Protein AF-A0AAV4DZ49-F1 (afdb_monomer_lite)

Sequence (126 aa):
MLRCVNGFYYSHDSNGASCHPCSKTCPLSRPFLGKECSDTMDRICCKENEMVVRIGKCEKESMRDRPTGSRASHVNQGLRMQKRSTETSSVKKKEEANSQENHGHRFSAGSISLMVPLALIVMRFS

Radius of gyration: 31.44 Å; chains: 1; bounding box: 50×86×69 Å

Secondary structure (DSSP, 8-state):
---PPTTEEEEEETTEEEEEEPPSS--TTS-EEEE---SSS--EEESSTTEEEETTEEEE--GGGS------------------------------------------------------------

pLDDT: mean 70.28, std 21.92, range [38.66, 96.62]

Foldseek 3Di:
DDFDDPQWAWDQDPVGIDTDGADPADDPQFRAFQAPQDNHGHTAGHNDNQFHQDPNDTDHPDPVPPPPDDDDDDDDDDDDDDDDDDDDDDDDDDDDDDDDDDDDDDDDDDDDDDDDDDDDDDDDDD

Organism: NCBI:txid259542

Structure (mmCIF, N/CA/C/O backbone):
data_AF-A0AAV4DZ49-F1
#
_entry.id   AF-A0AAV4DZ49-F1
#
loop_
_atom_site.group_PDB
_atom_site.id
_atom_site.type_symbol
_atom_site.label_atom_id
_atom_site.label_alt_id
_atom_site.label_comp_id
_atom_site.label_asym_id
_atom_site.label_entity_id
_atom_site.label_seq_id
_atom_site.pdbx_PDB_ins_code
_atom_site.Cartn_x
_atom_site.Cartn_y
_atom_site.Cartn_z
_atom_site.occupancy
_atom_site.B_iso_or_equiv
_atom_site.auth_seq_id
_atom_site.auth_comp_id
_atom_site.auth_asym_id
_atom_site.auth_atom_id
_atom_site.pdbx_PDB_model_num
ATOM 1 N N . MET A 1 1 ? 8.160 7.760 -20.687 1.00 64.81 1 MET A N 1
ATOM 2 C CA . MET A 1 1 ? 7.613 7.477 -19.343 1.00 64.81 1 MET A CA 1
ATOM 3 C C . MET A 1 1 ? 7.336 5.987 -19.278 1.00 64.81 1 MET A C 1
ATOM 5 O O . MET A 1 1 ? 6.521 5.516 -20.063 1.00 64.81 1 MET A O 1
ATOM 9 N N . LEU A 1 2 ? 8.074 5.241 -18.453 1.00 73.25 2 LEU A N 1
ATOM 10 C CA . LEU A 1 2 ? 7.797 3.819 -18.237 1.00 73.25 2 LEU A CA 1
ATOM 11 C C . LEU A 1 2 ? 6.429 3.693 -17.561 1.00 73.25 2 LEU A C 1
ATOM 13 O O . LEU A 1 2 ? 6.167 4.382 -16.578 1.00 73.25 2 LEU A O 1
ATOM 17 N N . ARG A 1 3 ? 5.548 2.865 -18.125 1.00 83.38 3 ARG A N 1
ATOM 18 C CA . ARG A 1 3 ? 4.254 2.526 -17.528 1.00 83.38 3 ARG A CA 1
ATOM 19 C C . ARG A 1 3 ? 4.249 1.046 -17.197 1.00 83.38 3 ARG A C 1
ATOM 21 O O . ARG A 1 3 ? 4.559 0.227 -18.058 1.00 83.38 3 ARG A O 1
ATOM 28 N N . CYS A 1 4 ? 3.909 0.725 -15.956 1.00 89.62 4 CYS A N 1
ATOM 29 C CA . CYS A 1 4 ? 3.691 -0.651 -15.547 1.00 89.62 4 CYS A CA 1
ATOM 30 C C . CYS A 1 4 ? 2.391 -1.183 -16.169 1.00 89.62 4 CYS A C 1
ATOM 32 O O . CYS A 1 4 ? 1.476 -0.418 -16.485 1.00 89.62 4 CYS A O 1
ATOM 34 N N . VAL A 1 5 ? 2.316 -2.499 -16.373 1.00 92.69 5 VAL A N 1
ATOM 35 C CA . VAL A 1 5 ? 1.080 -3.158 -16.819 1.00 92.69 5 VAL A CA 1
ATOM 36 C C . VAL A 1 5 ? 0.005 -3.077 -15.728 1.00 92.69 5 VAL A C 1
ATOM 38 O O . VAL A 1 5 ? 0.313 -2.851 -14.557 1.00 92.69 5 VAL A O 1
ATOM 41 N N . ASN A 1 6 ? -1.265 -3.272 -16.095 1.00 92.31 6 ASN A N 1
ATOM 42 C CA . ASN A 1 6 ? -2.368 -3.233 -15.131 1.00 92.31 6 ASN A CA 1
ATOM 43 C C . ASN A 1 6 ? -2.134 -4.199 -13.960 1.00 92.31 6 ASN A C 1
ATOM 45 O O . ASN A 1 6 ? -1.785 -5.362 -14.162 1.00 92.31 6 ASN A O 1
ATOM 49 N N . GLY A 1 7 ? -2.361 -3.709 -12.739 1.00 93.31 7 GLY A N 1
ATOM 50 C CA . GLY A 1 7 ? -2.110 -4.462 -11.509 1.00 93.31 7 GLY A CA 1
ATOM 51 C C . GLY A 1 7 ? -0.677 -4.360 -10.982 1.00 93.31 7 GLY A C 1
ATOM 52 O O . GLY A 1 7 ? -0.332 -5.107 -10.069 1.00 93.31 7 GLY A O 1
ATOM 53 N N . PHE A 1 8 ? 0.139 -3.451 -11.521 1.00 95.69 8 PHE A N 1
ATOM 54 C CA . PHE A 1 8 ? 1.471 -3.129 -11.014 1.00 95.69 8 PHE A CA 1
ATOM 55 C C . PHE A 1 8 ? 1.632 -1.618 -10.827 1.00 95.69 8 PHE A C 1
ATOM 57 O O . PHE A 1 8 ? 1.083 -0.830 -11.599 1.00 95.69 8 PHE A O 1
ATOM 64 N N . TYR A 1 9 ? 2.441 -1.231 -9.846 1.00 94.50 9 TYR A N 1
ATOM 65 C CA . TYR A 1 9 ? 2.813 0.151 -9.572 1.00 94.50 9 TYR A CA 1
ATOM 66 C C . TYR A 1 9 ? 4.323 0.339 -9.702 1.00 94.50 9 TYR A C 1
ATOM 68 O O . TYR A 1 9 ? 5.105 -0.574 -9.442 1.00 94.50 9 TYR A O 1
ATOM 76 N N . TYR A 1 10 ? 4.742 1.526 -10.119 1.00 94.56 10 TYR A N 1
ATOM 77 C CA . TYR A 1 10 ? 6.145 1.892 -10.229 1.00 94.56 10 TYR A CA 1
ATOM 78 C C . TYR A 1 10 ? 6.652 2.435 -8.893 1.00 94.56 10 TYR A C 1
ATOM 80 O O . TYR A 1 10 ? 6.060 3.361 -8.338 1.00 94.56 10 TYR A O 1
ATOM 88 N N . SER A 1 11 ? 7.757 1.882 -8.399 1.00 92.38 11 SER A N 1
ATOM 89 C CA . SER A 1 11 ? 8.440 2.326 -7.182 1.00 92.38 11 SER A CA 1
ATOM 90 C C . SER A 1 11 ? 9.908 2.599 -7.478 1.00 92.38 11 SER A C 1
ATOM 92 O O . SER A 1 11 ? 10.491 1.996 -8.382 1.00 92.38 11 SER A O 1
ATOM 94 N N . HIS A 1 12 ? 10.499 3.513 -6.714 1.00 92.56 12 HIS A N 1
ATOM 95 C CA . HIS A 1 12 ? 11.933 3.769 -6.739 1.00 92.56 12 HIS A CA 1
ATOM 96 C C . HIS A 1 12 ? 12.515 3.406 -5.375 1.00 92.56 12 HIS A C 1
ATOM 98 O O . HIS A 1 12 ? 12.505 4.213 -4.446 1.00 92.56 12 HIS A O 1
ATOM 104 N N . ASP A 1 13 ? 13.001 2.176 -5.266 1.00 88.00 13 ASP A N 1
ATOM 105 C CA . ASP A 1 13 ? 13.569 1.628 -4.041 1.00 88.00 13 ASP A CA 1
ATOM 106 C C . ASP A 1 13 ? 15.105 1.686 -4.081 1.00 88.00 13 ASP A C 1
ATOM 108 O O . ASP A 1 13 ? 15.718 2.166 -5.039 1.00 88.00 13 ASP A O 1
ATOM 112 N N . SER A 1 14 ? 15.764 1.176 -3.037 1.00 88.50 14 SER A N 1
ATOM 113 C CA . SER A 1 14 ? 17.232 1.100 -2.962 1.00 88.50 14 SER A CA 1
ATOM 114 C C . SER A 1 14 ? 17.865 0.269 -4.086 1.00 88.50 14 SER A C 1
ATOM 116 O O . SER A 1 14 ? 19.044 0.435 -4.379 1.00 88.50 14 SER A O 1
ATOM 118 N N . ASN A 1 15 ? 17.083 -0.605 -4.724 1.00 87.56 15 ASN A N 1
ATOM 119 C CA . ASN A 1 15 ? 17.515 -1.462 -5.830 1.00 87.56 15 ASN A CA 1
ATOM 120 C C . ASN A 1 15 ? 17.272 -0.824 -7.211 1.00 87.56 15 ASN A C 1
ATOM 122 O O . ASN A 1 15 ? 17.452 -1.484 -8.233 1.00 87.56 15 ASN A O 1
ATOM 126 N N . GLY A 1 16 ? 16.860 0.446 -7.248 1.00 89.38 16 GLY A N 1
ATOM 127 C CA . GLY A 1 16 ? 16.504 1.162 -8.465 1.00 89.38 16 GLY A CA 1
ATOM 128 C C . GLY A 1 16 ? 14.998 1.210 -8.697 1.00 89.38 16 GLY A C 1
ATOM 129 O O . GLY A 1 16 ? 14.193 1.035 -7.781 1.00 89.38 16 GLY A O 1
ATOM 130 N N . ALA A 1 17 ? 14.626 1.504 -9.939 1.00 91.44 17 ALA A N 1
ATOM 131 C CA . ALA A 1 17 ? 13.248 1.765 -10.305 1.00 91.44 17 ALA A CA 1
ATOM 132 C C . ALA A 1 17 ? 12.611 0.553 -10.994 1.00 91.44 17 ALA A C 1
ATOM 134 O O . ALA A 1 17 ? 13.069 0.121 -12.055 1.00 91.44 17 ALA A O 1
ATOM 135 N N . SER A 1 18 ? 11.552 0.010 -10.397 1.00 93.44 18 SER A N 1
ATOM 136 C CA . SER A 1 18 ? 10.908 -1.224 -10.855 1.00 93.44 18 SER A CA 1
ATOM 137 C C . SER A 1 18 ? 9.391 -1.199 -10.686 1.00 93.44 18 SER A C 1
ATOM 139 O O . SER A 1 18 ? 8.832 -0.417 -9.918 1.00 93.44 18 SER A O 1
ATOM 141 N N . CYS A 1 19 ? 8.715 -2.074 -11.434 1.00 94.69 19 CYS A N 1
ATOM 142 C CA . CYS A 1 19 ? 7.286 -2.324 -11.286 1.00 94.69 19 CYS A CA 1
ATOM 143 C C . CYS A 1 19 ? 7.047 -3.419 -10.241 1.00 94.69 19 CYS A C 1
ATOM 145 O O . CYS A 1 19 ? 7.576 -4.524 -10.365 1.00 94.69 19 CYS A O 1
ATOM 147 N N . HIS A 1 20 ? 6.204 -3.135 -9.256 1.00 94.88 20 HIS A N 1
ATOM 148 C CA . HIS A 1 20 ? 5.823 -4.045 -8.180 1.00 94.88 20 HIS A CA 1
ATOM 149 C C . HIS A 1 20 ? 4.345 -4.419 -8.309 1.00 94.88 20 HIS A C 1
ATOM 151 O O . HIS A 1 20 ? 3.544 -3.579 -8.719 1.00 94.88 20 HIS A O 1
ATOM 157 N N . PRO A 1 21 ? 3.954 -5.665 -7.999 1.00 96.31 2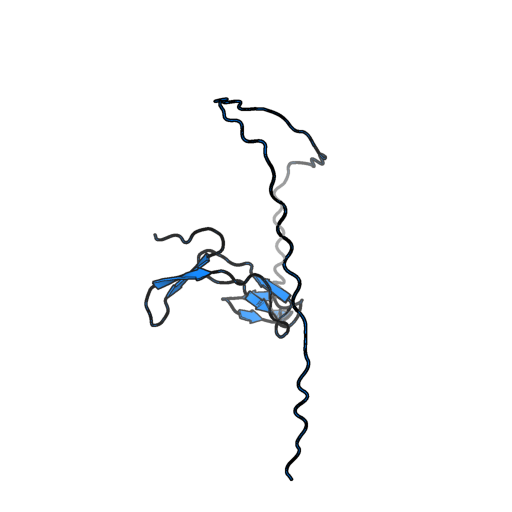1 PRO A N 1
ATOM 158 C CA . PRO A 1 21 ? 2.556 -6.065 -8.064 1.00 96.31 21 PRO A CA 1
ATOM 159 C C . PRO A 1 21 ? 1.740 -5.318 -7.007 1.00 96.31 21 PRO A C 1
ATOM 161 O O . PRO A 1 21 ? 2.161 -5.202 -5.858 1.00 96.31 21 PRO A O 1
ATOM 164 N N . CYS A 1 22 ? 0.550 -4.857 -7.386 1.00 96.38 22 CYS A N 1
ATOM 165 C CA . CYS A 1 22 ? -0.410 -4.309 -6.440 1.00 96.38 22 CYS A CA 1
ATOM 166 C C . CYS A 1 22 ? -0.822 -5.389 -5.436 1.00 96.38 22 CYS A C 1
ATOM 168 O O . CYS A 1 22 ? -1.117 -6.533 -5.810 1.00 96.38 22 CYS A O 1
ATOM 170 N N . SER A 1 23 ? -0.956 -5.010 -4.169 1.00 96.19 23 SER A N 1
ATOM 171 C CA . SER A 1 23 ? -1.615 -5.860 -3.184 1.00 96.19 23 SER A CA 1
ATOM 172 C C . SER A 1 23 ? -3.042 -6.170 -3.653 1.00 96.19 23 SER A C 1
ATOM 174 O O . SER A 1 23 ? -3.684 -5.348 -4.312 1.00 96.19 23 SER A O 1
ATOM 176 N N . LYS A 1 24 ? -3.560 -7.364 -3.338 1.00 95.44 24 LYS A N 1
ATOM 177 C CA . LYS A 1 24 ? -4.926 -7.783 -3.724 1.00 95.44 24 LYS A CA 1
ATOM 178 C C . LYS A 1 24 ? -5.976 -7.446 -2.670 1.00 95.44 24 LYS A C 1
ATOM 180 O O . LYS A 1 24 ? -7.136 -7.226 -3.006 1.00 95.44 24 LYS A O 1
ATOM 185 N N . THR A 1 25 ? -5.571 -7.416 -1.405 1.00 96.38 25 THR A N 1
ATOM 186 C CA . THR A 1 25 ? -6.450 -7.230 -0.248 1.00 96.38 25 THR A CA 1
ATOM 187 C C . THR A 1 25 ? -5.761 -6.383 0.810 1.00 96.38 25 THR A C 1
ATOM 189 O O . THR A 1 25 ? -4.535 -6.295 0.850 1.00 96.38 25 THR A O 1
ATOM 192 N N . CYS A 1 26 ? -6.557 -5.782 1.687 1.00 96.50 26 CYS A N 1
ATOM 193 C CA . CYS A 1 26 ? -6.048 -5.089 2.859 1.00 96.50 26 CYS A CA 1
ATOM 194 C C . CYS A 1 26 ? -5.731 -6.077 3.999 1.00 96.50 26 CYS A C 1
ATOM 196 O O . CYS A 1 26 ? -6.449 -7.066 4.162 1.00 96.50 26 CYS A O 1
ATOM 198 N N . PRO A 1 27 ? -4.659 -5.854 4.781 1.00 96.44 27 PRO A N 1
ATOM 199 C CA . PRO A 1 27 ? -4.317 -6.714 5.910 1.00 96.44 27 PRO A CA 1
ATOM 200 C C . PRO A 1 27 ? -5.292 -6.512 7.077 1.00 96.44 27 PRO A C 1
ATOM 202 O O . PRO A 1 27 ? -5.859 -5.436 7.243 1.00 96.44 27 PRO A O 1
ATOM 205 N N . LEU A 1 28 ? -5.415 -7.506 7.964 1.00 95.25 28 LEU A N 1
ATOM 206 C CA . LEU A 1 28 ? -6.321 -7.441 9.125 1.00 95.25 28 LEU A CA 1
ATOM 207 C C . LEU A 1 28 ? -6.037 -6.265 10.077 1.00 95.25 28 LEU A C 1
ATOM 209 O O . LEU A 1 28 ? -6.943 -5.781 10.745 1.00 95.25 28 LEU A O 1
ATOM 213 N N . SER A 1 29 ? -4.795 -5.775 10.131 1.00 96.50 29 SER A N 1
ATOM 214 C CA . SER A 1 29 ? -4.419 -4.617 10.954 1.00 96.50 29 SER A CA 1
ATOM 215 C C . SER A 1 29 ? -4.940 -3.282 10.413 1.00 96.50 29 SER A C 1
ATOM 217 O O . SER A 1 29 ? -5.039 -2.308 11.161 1.00 96.50 29 SER A O 1
ATOM 219 N N . ARG A 1 30 ? -5.244 -3.225 9.113 1.00 96.31 30 ARG A N 1
ATOM 220 C CA . ARG A 1 30 ? -5.758 -2.059 8.393 1.00 96.31 30 ARG A CA 1
ATOM 221 C C . ARG A 1 30 ? -6.765 -2.549 7.353 1.00 96.31 30 ARG A C 1
ATOM 223 O O . ARG A 1 30 ? -6.417 -2.584 6.181 1.00 96.31 30 ARG A O 1
ATOM 230 N N . PRO A 1 31 ? -7.957 -3.012 7.762 1.00 96.62 31 PRO A N 1
ATOM 231 C CA . PRO A 1 31 ? -8.834 -3.782 6.883 1.00 96.62 31 PRO A CA 1
ATOM 232 C C . PRO A 1 31 ? -9.623 -2.916 5.891 1.00 96.62 31 PRO A C 1
ATOM 234 O O . PRO A 1 31 ? -10.203 -3.450 4.948 1.00 96.62 31 PRO A O 1
ATOM 237 N N . PHE A 1 32 ? -9.648 -1.595 6.078 1.00 95.94 32 PHE A N 1
ATOM 238 C CA . PHE A 1 32 ? -10.445 -0.687 5.258 1.00 95.94 32 PHE A CA 1
ATOM 239 C C . PHE A 1 32 ? -9.631 -0.160 4.084 1.00 95.94 32 PHE A C 1
ATOM 241 O O . PHE A 1 32 ? -8.490 0.267 4.252 1.00 95.94 32 PHE A O 1
ATOM 248 N N . LEU A 1 33 ? -10.214 -0.163 2.891 1.00 95.88 33 LEU A N 1
ATOM 249 C CA . LEU A 1 33 ? -9.579 0.418 1.717 1.00 95.88 33 LEU A CA 1
ATOM 250 C C . LEU A 1 33 ? -9.666 1.947 1.787 1.00 95.88 33 LEU A C 1
ATOM 252 O O . LEU A 1 33 ? -10.759 2.502 1.786 1.00 95.88 33 LEU A O 1
ATOM 256 N N . GLY A 1 34 ? -8.515 2.616 1.817 1.00 94.75 34 GLY A N 1
ATOM 257 C CA . GLY A 1 34 ? -8.433 4.075 1.748 1.00 94.75 34 GLY A CA 1
ATOM 258 C C . GLY A 1 34 ? -8.181 4.591 0.332 1.00 94.75 34 GLY A C 1
ATOM 259 O O . GLY A 1 34 ? -8.748 5.601 -0.075 1.00 94.75 34 GLY A O 1
ATOM 260 N N . LYS A 1 35 ? -7.327 3.903 -0.436 1.00 94.69 35 LYS A N 1
ATOM 261 C CA . LYS A 1 35 ? -7.036 4.240 -1.835 1.00 94.69 35 LYS A CA 1
ATOM 262 C C . LYS A 1 35 ? -6.755 2.982 -2.645 1.00 94.69 35 LYS A C 1
ATOM 264 O O . LYS A 1 35 ? -6.018 2.115 -2.184 1.00 94.69 35 LYS A O 1
ATOM 269 N N . GLU A 1 36 ? -7.316 2.911 -3.846 1.00 95.56 36 GLU A N 1
ATOM 270 C CA . GLU A 1 36 ? -7.002 1.861 -4.817 1.00 95.56 36 GLU A CA 1
ATOM 271 C C . GLU A 1 36 ? -5.558 1.957 -5.318 1.00 95.56 36 GLU A C 1
ATOM 273 O O . GLU A 1 36 ? -4.937 3.023 -5.274 1.00 95.56 36 GLU A O 1
ATOM 278 N N . CYS A 1 37 ? -5.036 0.832 -5.805 1.00 95.25 37 CYS A N 1
ATOM 279 C CA . CYS A 1 37 ? -3.721 0.810 -6.439 1.00 95.25 37 CYS A CA 1
ATOM 280 C C . CYS A 1 37 ? -3.707 1.697 -7.693 1.00 95.25 37 CYS A C 1
ATOM 282 O O . CYS A 1 37 ? -4.695 1.760 -8.429 1.00 95.25 37 CYS A O 1
ATOM 284 N N . SER A 1 38 ? -2.578 2.348 -7.963 1.00 93.56 38 SER A N 1
ATOM 285 C CA . SER A 1 38 ? -2.344 3.095 -9.198 1.00 93.56 38 SER A CA 1
ATOM 286 C C . SER A 1 38 ? -1.011 2.705 -9.832 1.00 93.56 38 SER A C 1
ATOM 288 O O . SER A 1 38 ? -0.252 1.903 -9.306 1.00 93.56 38 SER A O 1
ATOM 290 N N . ASP A 1 39 ? -0.695 3.305 -10.971 1.00 93.06 39 ASP A N 1
ATOM 291 C CA . ASP A 1 39 ? 0.583 3.142 -11.671 1.00 93.06 39 ASP A CA 1
ATOM 292 C C . ASP A 1 39 ? 1.810 3.633 -10.880 1.00 93.06 39 ASP A C 1
ATOM 294 O O . ASP A 1 39 ? 2.943 3.354 -11.260 1.00 93.06 39 ASP A O 1
ATOM 298 N N . THR A 1 40 ? 1.595 4.367 -9.792 1.00 91.56 40 THR A N 1
ATOM 299 C CA . THR A 1 40 ? 2.608 5.138 -9.052 1.00 91.56 40 THR A CA 1
ATOM 300 C C . THR A 1 40 ? 2.650 4.816 -7.561 1.00 91.56 40 THR A C 1
ATOM 302 O O . THR A 1 40 ? 3.546 5.278 -6.861 1.00 91.56 40 THR A O 1
ATOM 305 N N . MET A 1 41 ? 1.682 4.054 -7.052 1.00 92.56 41 MET A N 1
ATOM 306 C CA . MET A 1 41 ? 1.660 3.592 -5.668 1.00 92.56 41 MET A CA 1
ATOM 307 C C . MET A 1 41 ? 0.782 2.352 -5.531 1.00 92.56 41 MET A C 1
ATOM 309 O O . MET A 1 41 ? -0.211 2.205 -6.244 1.00 92.56 41 MET A O 1
ATOM 313 N N . ASP A 1 42 ? 1.116 1.497 -4.567 1.00 95.50 42 ASP A N 1
ATOM 314 C CA . ASP A 1 42 ? 0.217 0.420 -4.160 1.00 95.50 42 ASP A CA 1
ATOM 315 C C . ASP A 1 42 ? -1.079 0.984 -3.547 1.00 95.50 42 ASP A C 1
ATOM 317 O O . ASP A 1 42 ? -1.183 2.171 -3.209 1.00 95.50 42 ASP A O 1
ATOM 321 N N . ARG A 1 43 ? -2.076 0.116 -3.359 1.00 95.31 43 ARG A N 1
ATOM 322 C CA . ARG A 1 43 ? -3.263 0.444 -2.569 1.00 95.31 43 ARG A CA 1
ATOM 323 C C . ARG A 1 43 ? -2.866 0.883 -1.160 1.00 95.31 43 ARG A C 1
ATOM 325 O O . ARG A 1 43 ? -1.926 0.366 -0.557 1.00 95.31 43 ARG A O 1
ATOM 332 N N . ILE A 1 44 ? -3.651 1.787 -0.593 1.00 96.12 44 ILE A N 1
ATOM 333 C CA . ILE A 1 44 ? -3.482 2.250 0.784 1.00 96.12 44 ILE A CA 1
ATOM 334 C C . ILE A 1 44 ? -4.662 1.745 1.594 1.00 96.12 44 ILE A C 1
ATOM 336 O O . ILE A 1 44 ? -5.818 1.992 1.250 1.00 96.12 44 ILE A O 1
ATOM 340 N N . CYS A 1 45 ? -4.359 1.062 2.691 1.00 96.50 45 CYS A N 1
ATOM 341 C CA . CYS A 1 45 ? -5.358 0.556 3.617 1.00 96.50 45 CYS A CA 1
ATOM 342 C C . CYS A 1 45 ? -5.294 1.307 4.952 1.00 96.50 45 CYS A C 1
ATOM 344 O O . CYS A 1 45 ? -4.207 1.604 5.457 1.00 96.50 45 CYS A O 1
ATOM 346 N N . CYS A 1 46 ? -6.455 1.590 5.532 1.00 96.50 46 CYS A N 1
ATOM 347 C CA . CYS A 1 46 ? -6.638 2.347 6.761 1.00 96.50 46 CYS A CA 1
ATOM 348 C C . CYS A 1 46 ? -7.151 1.464 7.904 1.00 96.50 46 CYS A C 1
ATOM 350 O O . CYS A 1 46 ? -7.709 0.384 7.700 1.00 96.50 46 CYS A O 1
ATOM 352 N N . LYS A 1 47 ? -6.918 1.923 9.138 1.00 96.31 47 LYS A N 1
ATOM 353 C CA . LYS A 1 47 ? -7.303 1.194 10.354 1.00 96.31 47 LYS A CA 1
ATOM 354 C C . LYS A 1 47 ? -8.792 1.325 10.670 1.00 96.31 47 LYS A C 1
ATOM 356 O O . LYS A 1 47 ? -9.380 0.386 11.193 1.00 96.31 47 LYS A O 1
ATOM 361 N N . GLU A 1 48 ? -9.386 2.465 10.340 1.00 94.19 48 GLU A N 1
ATOM 362 C CA . GLU A 1 48 ? -10.789 2.794 10.598 1.00 94.19 48 GLU A CA 1
ATOM 363 C C . GLU A 1 48 ? -11.457 3.247 9.289 1.00 94.19 48 GLU A C 1
ATOM 365 O O . GLU A 1 48 ? -10.787 3.776 8.401 1.00 94.19 48 GLU A O 1
ATOM 370 N N . ASN A 1 49 ? -12.772 3.039 9.173 1.00 88.62 49 ASN A N 1
ATOM 371 C CA . ASN A 1 49 ? -13.551 3.319 7.957 1.00 88.62 49 ASN A CA 1
ATOM 372 C C . ASN A 1 49 ? -13.712 4.826 7.657 1.00 88.62 49 ASN A C 1
ATOM 374 O O . ASN A 1 49 ? -13.964 5.213 6.525 1.00 88.62 49 ASN A O 1
ATOM 378 N N . GLU A 1 50 ? -13.561 5.682 8.668 1.00 88.12 50 GLU A N 1
ATOM 379 C CA . GLU A 1 50 ? -13.738 7.142 8.565 1.00 88.12 50 GLU A CA 1
ATOM 380 C C . GLU A 1 50 ? -12.412 7.890 8.338 1.00 88.12 50 GLU A C 1
ATOM 382 O O . GLU A 1 50 ? -12.323 9.107 8.504 1.00 88.12 50 GLU A O 1
ATOM 387 N N . MET A 1 51 ? -11.344 7.162 8.005 1.00 91.50 51 MET A N 1
ATOM 388 C CA . MET A 1 51 ? -10.063 7.774 7.669 1.00 91.50 51 MET A CA 1
ATOM 389 C C . MET A 1 51 ? -10.019 8.132 6.187 1.00 91.50 51 MET A C 1
ATOM 391 O O . MET A 1 51 ? -10.383 7.333 5.328 1.00 91.50 51 MET A O 1
ATOM 395 N N . VAL A 1 52 ? -9.479 9.306 5.887 1.00 90.44 52 VAL A N 1
ATOM 396 C CA . VAL A 1 52 ? -9.244 9.774 4.521 1.00 90.44 52 VAL A CA 1
ATOM 397 C C . VAL A 1 52 ? -7.764 9.657 4.182 1.00 90.44 52 VAL A C 1
ATOM 399 O O . VAL A 1 52 ? -6.901 9.887 5.028 1.00 90.44 52 VAL A O 1
ATOM 402 N N . VAL A 1 53 ? -7.442 9.295 2.939 1.00 92.38 53 VAL A N 1
ATOM 403 C CA . VAL A 1 53 ? -6.046 9.236 2.489 1.00 92.38 53 VAL A CA 1
ATOM 404 C C . VAL A 1 53 ? -5.605 10.607 1.987 1.00 92.38 53 VAL A C 1
ATOM 406 O O . VAL A 1 53 ? -6.065 11.074 0.946 1.00 92.38 53 VAL A O 1
ATOM 409 N N . ARG A 1 54 ? -4.662 11.228 2.695 1.00 90.69 54 ARG A N 1
ATOM 410 C CA . ARG A 1 54 ? -4.013 12.488 2.317 1.00 90.69 54 ARG A CA 1
ATOM 411 C C . ARG A 1 54 ? -2.509 12.267 2.216 1.00 90.69 54 ARG A C 1
ATOM 413 O O . ARG A 1 54 ? -1.892 11.698 3.109 1.00 90.69 54 ARG A O 1
AT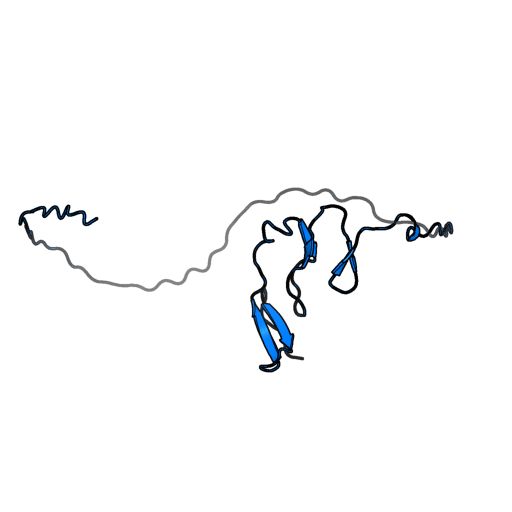OM 420 N N . ILE A 1 55 ? -1.920 12.667 1.087 1.00 88.94 55 ILE A N 1
ATOM 421 C CA . ILE A 1 55 ? -0.469 12.558 0.827 1.00 88.94 55 ILE A CA 1
ATOM 422 C C . ILE A 1 55 ? 0.070 11.139 1.139 1.00 88.94 55 ILE A C 1
ATOM 424 O O . ILE A 1 55 ? 1.096 10.950 1.785 1.00 88.94 55 ILE A O 1
ATOM 428 N N . GLY A 1 56 ? -0.673 10.109 0.724 1.00 89.12 56 GLY A N 1
ATOM 429 C CA . GLY A 1 56 ? -0.277 8.710 0.914 1.00 89.12 56 GLY A CA 1
ATOM 430 C C . GLY A 1 56 ? -0.450 8.154 2.336 1.00 89.12 56 GLY A C 1
ATOM 431 O O . GLY A 1 56 ? -0.030 7.029 2.597 1.00 89.12 56 GLY A O 1
ATOM 432 N N . LYS A 1 57 ? -1.066 8.901 3.261 1.00 90.50 57 LYS A N 1
ATOM 433 C CA . LYS A 1 57 ? -1.299 8.478 4.649 1.00 90.50 57 LYS A CA 1
ATOM 434 C C . LYS A 1 57 ? -2.777 8.550 5.006 1.00 90.50 57 LYS A C 1
ATOM 436 O O . LYS A 1 57 ? -3.487 9.432 4.542 1.00 90.50 57 LYS A O 1
ATOM 441 N N . CYS A 1 58 ? -3.233 7.616 5.836 1.00 92.75 58 CYS A N 1
ATOM 442 C CA . CYS A 1 58 ? -4.575 7.661 6.405 1.00 92.75 58 CYS A CA 1
ATOM 443 C C . CYS A 1 58 ? -4.604 8.663 7.560 1.00 92.75 58 CYS A C 1
ATOM 445 O O . CYS A 1 58 ? -3.863 8.500 8.530 1.00 92.75 58 CYS A O 1
ATOM 447 N N . GLU A 1 59 ? -5.488 9.648 7.483 1.00 93.06 59 GLU A N 1
ATOM 448 C CA . GLU A 1 59 ? -5.701 10.664 8.511 1.00 93.06 59 GLU A CA 1
ATOM 449 C C . GLU A 1 59 ? -7.173 10.664 8.933 1.00 93.06 59 GLU A C 1
ATOM 451 O O . GLU A 1 59 ? -8.060 10.410 8.116 1.00 93.06 59 GLU A O 1
ATOM 456 N N . LYS A 1 60 ? -7.452 10.925 10.216 1.00 89.31 60 LYS A N 1
ATOM 457 C CA . LYS A 1 60 ? -8.831 11.179 10.652 1.00 89.31 60 LYS A CA 1
ATOM 458 C C . LYS A 1 60 ? -9.233 12.557 10.162 1.00 89.31 60 LYS A C 1
ATOM 460 O O . LYS A 1 60 ? -8.513 13.523 10.409 1.00 89.31 60 LYS A O 1
ATOM 465 N N . GLU A 1 61 ? -10.377 12.647 9.496 1.00 78.12 61 GLU A N 1
ATOM 466 C CA . GLU A 1 61 ? -10.922 13.941 9.112 1.00 78.12 61 GLU A CA 1
ATOM 467 C C . GLU A 1 61 ? -11.269 14.723 10.384 1.00 78.12 61 GLU A C 1
ATOM 469 O O . GLU A 1 61 ? -12.203 14.396 11.118 1.00 78.12 61 GLU A O 1
ATOM 474 N N . SER A 1 62 ? -10.460 15.735 10.697 1.00 68.50 62 SER A N 1
ATOM 475 C CA . SER A 1 62 ? -10.772 16.646 11.784 1.00 68.50 62 SER A CA 1
ATOM 476 C C . SER A 1 62 ? -11.893 17.563 11.295 1.00 68.50 62 SER A C 1
ATOM 478 O O . SER A 1 62 ? -11.774 18.188 10.242 1.00 68.50 62 SER A O 1
ATOM 480 N N . MET A 1 63 ? -12.995 17.684 12.045 1.00 59.16 63 MET A N 1
ATOM 481 C CA . MET A 1 63 ? -14.113 18.569 11.663 1.00 59.16 63 MET A CA 1
ATOM 482 C C . MET A 1 63 ? -13.699 20.046 11.492 1.00 59.16 63 MET A C 1
ATOM 484 O O . MET A 1 63 ? -14.497 20.851 11.020 1.00 59.16 63 MET A O 1
ATOM 488 N N . ARG A 1 64 ? -12.464 20.415 11.866 1.00 59.12 64 ARG A N 1
ATOM 489 C CA . ARG A 1 64 ? -11.900 21.756 11.672 1.00 59.12 64 ARG A CA 1
ATOM 490 C C . ARG A 1 64 ? -11.503 22.039 10.223 1.00 59.12 64 ARG A C 1
ATOM 492 O O . ARG A 1 64 ? -11.433 23.205 9.857 1.00 59.12 64 ARG A O 1
ATOM 499 N N . ASP A 1 65 ? -11.298 21.007 9.405 1.00 55.94 65 ASP A N 1
ATOM 500 C CA . ASP A 1 65 ? -10.936 21.143 7.989 1.00 55.94 65 ASP A CA 1
ATOM 501 C C . ASP A 1 65 ? -12.151 21.171 7.055 1.00 55.94 65 ASP A C 1
ATOM 503 O O . ASP A 1 65 ? -11.982 21.232 5.838 1.00 55.94 65 ASP A O 1
ATOM 507 N N . ARG A 1 66 ? -13.380 21.131 7.591 1.00 51.41 66 ARG A N 1
ATOM 508 C CA . ARG A 1 66 ? -14.590 21.318 6.789 1.00 51.41 66 ARG A CA 1
ATOM 509 C C . ARG A 1 66 ? -14.634 22.787 6.361 1.00 51.41 66 ARG A C 1
ATOM 511 O O . ARG A 1 66 ? -14.863 23.641 7.218 1.00 51.41 66 ARG A O 1
ATOM 518 N N . PRO A 1 67 ? -14.439 23.126 5.073 1.00 56.41 67 PRO A N 1
ATOM 519 C CA . PRO A 1 67 ? -14.548 24.507 4.648 1.00 56.41 67 PRO A CA 1
ATOM 520 C C . PRO A 1 67 ? -16.004 24.940 4.833 1.00 56.41 67 PRO A C 1
ATOM 522 O O . PRO A 1 67 ? -16.882 24.588 4.047 1.00 56.41 67 PRO A O 1
ATOM 525 N N . THR A 1 68 ? -16.282 25.736 5.864 1.00 53.25 68 THR A N 1
ATOM 526 C CA . THR A 1 68 ? -17.459 26.613 5.930 1.00 53.25 68 THR A CA 1
ATOM 527 C C . THR A 1 68 ? -17.280 27.736 4.908 1.00 53.25 68 THR A C 1
ATOM 529 O O . THR A 1 68 ? -17.133 28.906 5.241 1.00 53.25 68 THR A O 1
ATOM 532 N N . GLY A 1 69 ? -17.217 27.356 3.634 1.00 47.81 69 GLY A N 1
ATOM 533 C CA . GLY A 1 69 ? -17.133 28.239 2.483 1.00 47.81 69 GLY A CA 1
ATOM 534 C C . GLY A 1 69 ? -18.494 28.339 1.820 1.00 47.81 69 GLY A C 1
ATOM 535 O O . GLY A 1 69 ? -18.702 27.814 0.731 1.00 47.81 69 GLY A O 1
ATOM 536 N N . SER A 1 70 ? -19.430 29.008 2.488 1.00 52.12 70 SER A N 1
ATOM 537 C CA . SER A 1 70 ? -20.626 29.542 1.848 1.00 52.12 70 SER A CA 1
ATOM 538 C C . SER A 1 70 ? -20.205 30.508 0.745 1.00 52.12 70 SER A C 1
ATOM 540 O O . SER A 1 70 ? -19.843 31.648 1.023 1.00 52.12 70 SER A O 1
ATOM 542 N N . ARG A 1 71 ? -20.283 30.075 -0.513 1.00 48.47 71 ARG A N 1
ATOM 543 C CA . ARG A 1 71 ? -20.548 30.967 -1.643 1.00 48.47 71 ARG A CA 1
ATOM 544 C C . ARG A 1 71 ? -21.228 30.189 -2.758 1.00 48.47 71 ARG A C 1
ATOM 546 O O . ARG A 1 71 ? -20.601 29.548 -3.594 1.00 48.47 71 ARG A O 1
ATOM 553 N N . ALA A 1 72 ? -22.553 30.265 -2.726 1.00 52.22 72 ALA A N 1
ATOM 554 C CA . ALA A 1 72 ? -23.384 30.044 -3.888 1.00 52.22 72 ALA A CA 1
ATOM 555 C C . ALA A 1 72 ? -22.912 30.960 -5.027 1.00 52.22 72 ALA A C 1
ATOM 557 O O . ALA A 1 72 ? -22.861 32.177 -4.865 1.00 52.22 72 ALA A O 1
ATOM 558 N N . SER A 1 73 ? -22.623 30.366 -6.179 1.00 48.16 73 SER A N 1
ATOM 559 C CA . SER A 1 73 ? -22.838 31.009 -7.469 1.00 48.16 73 SER A CA 1
ATOM 560 C C . SER A 1 73 ? -23.578 30.006 -8.340 1.00 48.16 73 SER A C 1
ATOM 562 O O . SER A 1 73 ? -23.013 29.034 -8.834 1.00 48.16 73 SER A O 1
ATOM 564 N N . HIS A 1 74 ? -24.886 30.222 -8.456 1.00 49.56 74 HIS A N 1
ATOM 565 C CA . HIS A 1 74 ? -25.706 29.689 -9.533 1.00 49.56 74 HIS A CA 1
ATOM 566 C C . HIS A 1 74 ? -25.056 30.012 -10.884 1.00 49.56 74 HIS A C 1
ATOM 568 O O . HIS A 1 74 ? -24.929 31.190 -11.195 1.00 49.56 74 HIS A O 1
ATOM 574 N N . VAL A 1 75 ? -24.805 29.001 -11.721 1.00 47.66 75 VAL A N 1
ATOM 575 C CA . VAL A 1 75 ? -25.182 29.043 -13.145 1.00 47.66 75 VAL A CA 1
ATOM 576 C C . VAL A 1 75 ? -25.660 27.649 -13.573 1.00 47.66 75 VAL A C 1
ATOM 578 O O . VAL A 1 75 ? -24.885 26.742 -13.841 1.00 47.66 75 VAL A O 1
ATOM 581 N N . ASN A 1 76 ? -26.985 27.516 -13.525 1.00 50.38 76 ASN A N 1
ATOM 582 C CA . ASN A 1 76 ? -27.908 26.808 -14.413 1.00 50.38 76 ASN A CA 1
ATOM 583 C C . ASN A 1 76 ? -27.456 25.636 -15.322 1.00 50.38 76 ASN A C 1
ATOM 585 O O . ASN A 1 76 ? -26.711 25.810 -16.276 1.00 50.38 76 ASN A O 1
ATOM 589 N N . GLN A 1 77 ? -28.226 24.551 -15.141 1.00 50.28 77 GLN A N 1
ATOM 590 C CA . GLN A 1 77 ? -28.943 23.754 -16.155 1.00 50.28 77 GLN A CA 1
ATOM 591 C C . GLN A 1 77 ? -28.203 22.683 -16.969 1.00 50.28 77 GLN A C 1
ATOM 593 O O . GLN A 1 77 ? -27.410 22.969 -17.855 1.00 50.28 77 GLN A O 1
ATOM 598 N N . GLY A 1 78 ? -28.708 21.450 -16.827 1.00 46.12 78 GLY A N 1
ATOM 599 C CA . GLY A 1 78 ? -29.017 20.619 -17.993 1.00 46.12 78 GLY A CA 1
ATOM 600 C C . GLY A 1 78 ? -28.666 19.139 -17.860 1.00 46.12 78 GLY A C 1
ATOM 601 O O . GLY A 1 78 ? -27.521 18.802 -17.617 1.00 46.12 78 GLY A O 1
ATOM 602 N N . LEU A 1 79 ? -29.662 18.290 -18.146 1.00 52.31 79 LEU A N 1
ATOM 603 C CA . LEU A 1 79 ? -29.603 16.838 -18.411 1.00 52.31 79 LEU A CA 1
ATOM 604 C C . LEU A 1 79 ? -29.622 15.934 -17.167 1.00 52.31 79 LEU A C 1
ATOM 606 O O . LEU A 1 79 ? -28.609 15.492 -16.647 1.00 52.31 79 LEU A O 1
ATOM 610 N N . ARG A 1 80 ? -30.797 15.738 -16.554 1.00 49.06 80 ARG A N 1
ATOM 611 C CA . ARG A 1 80 ? -31.804 14.708 -16.914 1.00 49.06 80 ARG A CA 1
ATOM 612 C C . ARG A 1 80 ? -31.211 13.309 -17.132 1.00 49.06 80 ARG A C 1
ATOM 614 O O . ARG A 1 80 ? -30.613 13.020 -18.157 1.00 49.06 80 ARG A O 1
ATOM 621 N N . MET A 1 81 ? -31.514 12.463 -16.149 1.00 52.06 81 MET A N 1
ATOM 622 C CA . MET A 1 81 ? -31.720 11.014 -16.191 1.00 52.06 81 MET A CA 1
ATOM 623 C C . MET A 1 81 ? -31.566 10.315 -17.547 1.00 52.06 81 MET A C 1
ATOM 625 O O . MET A 1 81 ? -32.345 10.578 -18.459 1.00 52.06 81 MET A O 1
ATOM 629 N N . GLN A 1 82 ? -30.764 9.248 -17.565 1.00 55.06 82 GLN A N 1
ATOM 630 C CA . GLN A 1 82 ? -31.196 7.986 -18.167 1.00 55.06 82 GLN A CA 1
ATOM 631 C C . GLN A 1 82 ? -30.841 6.808 -17.252 1.00 55.06 82 GLN A C 1
ATOM 633 O O . GLN A 1 82 ? -29.687 6.426 -17.093 1.00 55.06 82 GLN A O 1
ATOM 638 N N . LYS A 1 83 ? -31.890 6.232 -16.654 1.00 51.28 83 LYS A N 1
ATOM 639 C CA . LYS A 1 83 ? -31.980 4.799 -16.364 1.00 51.28 83 LYS A CA 1
ATOM 640 C C . LYS A 1 83 ? -31.996 4.051 -17.702 1.00 51.28 83 LYS A C 1
ATOM 642 O O . LYS A 1 83 ? -32.858 4.365 -18.519 1.00 51.28 83 LYS A O 1
ATOM 647 N N . ARG A 1 84 ? -31.153 3.033 -17.884 1.00 43.78 84 ARG A N 1
ATOM 648 C CA . ARG A 1 84 ? -31.418 1.886 -18.779 1.00 43.78 84 ARG A CA 1
ATOM 649 C C . ARG A 1 84 ? -30.413 0.782 -18.434 1.00 43.78 84 ARG A C 1
ATOM 651 O O . ARG A 1 84 ? -29.217 0.993 -18.552 1.00 43.78 84 ARG A O 1
ATOM 658 N N . SER A 1 85 ? -30.829 -0.197 -17.634 1.00 43.22 85 SER A N 1
ATOM 659 C CA . SER A 1 85 ? -31.380 -1.493 -18.070 1.00 43.22 85 SER A CA 1
ATOM 660 C C . SER A 1 85 ? -30.344 -2.365 -18.780 1.00 43.22 85 SER A C 1
ATOM 662 O O . SER A 1 85 ? -29.905 -2.050 -19.876 1.00 43.22 85 SER A O 1
ATOM 664 N N . THR A 1 86 ? -30.000 -3.458 -18.096 1.00 48.34 86 THR A N 1
ATOM 665 C CA . THR A 1 86 ? -29.738 -4.806 -18.624 1.00 48.34 86 THR A CA 1
ATOM 666 C C . THR A 1 86 ? -29.873 -4.983 -20.135 1.00 48.34 86 THR A C 1
ATOM 668 O O . THR A 1 86 ? -30.981 -4.874 -20.655 1.00 48.34 86 THR A O 1
ATOM 671 N N . GLU A 1 87 ? -28.800 -5.448 -20.775 1.00 41.94 87 GLU A N 1
ATOM 672 C CA . GLU A 1 87 ? -28.901 -6.301 -21.958 1.00 41.94 87 GLU A CA 1
ATOM 673 C C . GLU A 1 87 ? -27.865 -7.432 -21.881 1.00 41.94 87 GLU A C 1
ATOM 675 O O . GLU A 1 87 ? -26.651 -7.236 -21.909 1.00 41.94 87 GLU A O 1
ATOM 680 N N . THR A 1 88 ? -28.403 -8.632 -21.690 1.00 46.94 88 THR A N 1
ATOM 681 C CA . THR A 1 88 ? -27.827 -9.934 -22.024 1.00 46.94 88 THR A CA 1
ATOM 682 C C . THR A 1 88 ? -27.765 -10.135 -23.539 1.00 46.94 88 THR A C 1
ATOM 684 O O . THR A 1 88 ? -28.563 -9.544 -24.260 1.00 46.94 88 THR A O 1
ATOM 687 N N . SER A 1 89 ? -26.938 -11.109 -23.945 1.00 42.28 89 SER A N 1
ATOM 688 C CA . SER A 1 89 ? -26.846 -11.785 -25.257 1.00 42.28 89 SER A CA 1
ATOM 689 C C . SER A 1 89 ? -25.676 -11.314 -26.129 1.00 42.28 89 SER A C 1
ATOM 691 O O . SER A 1 89 ? -25.609 -10.168 -26.540 1.00 42.28 89 SER A O 1
ATOM 693 N N . SER A 1 90 ? -24.615 -12.105 -26.299 1.00 48.50 90 SER A N 1
ATOM 694 C CA . SER A 1 90 ? -24.509 -13.388 -27.024 1.00 48.50 90 SER A CA 1
ATOM 695 C C . SER A 1 90 ? -24.393 -13.220 -28.549 1.00 48.50 90 SER A C 1
ATOM 697 O O . SER A 1 90 ? -25.262 -12.656 -29.199 1.00 48.50 90 SER A O 1
ATOM 699 N N . VAL A 1 91 ? -23.362 -13.893 -29.084 1.00 44.03 91 VAL A N 1
ATOM 700 C CA . VAL A 1 91 ? -23.178 -14.408 -30.459 1.00 44.03 91 VAL A CA 1
ATOM 701 C C . VAL A 1 91 ? -22.564 -13.481 -31.527 1.00 44.03 91 VAL A C 1
ATOM 703 O O . VAL A 1 91 ? -23.256 -12.697 -32.164 1.00 44.03 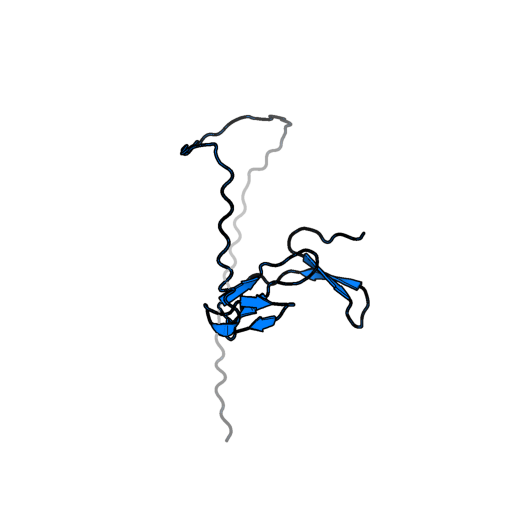91 VAL A O 1
ATOM 706 N N . LYS A 1 92 ? -21.295 -13.747 -31.882 1.00 44.97 92 LYS A N 1
ATOM 707 C CA . LYS A 1 92 ? -20.886 -14.273 -33.214 1.00 44.97 92 LYS A CA 1
ATOM 708 C C . LYS A 1 92 ? -19.384 -14.603 -33.205 1.00 44.97 92 LYS A C 1
ATOM 710 O O . LYS A 1 92 ? -18.555 -13.727 -33.016 1.00 44.97 92 LYS A O 1
ATOM 715 N N . LYS A 1 93 ? -19.025 -15.891 -33.180 1.00 46.31 93 LYS A N 1
ATOM 716 C CA . LYS A 1 93 ? -18.639 -16.705 -34.353 1.00 46.31 93 LYS A CA 1
ATOM 717 C C . LYS A 1 93 ? -17.437 -16.121 -35.113 1.00 46.31 93 LYS A C 1
ATOM 719 O O . LYS A 1 93 ? -17.607 -15.246 -35.956 1.00 46.31 93 LYS A O 1
ATOM 724 N N . LYS A 1 94 ? -16.260 -16.717 -34.904 1.00 48.44 94 LYS A N 1
ATOM 725 C CA . LYS A 1 94 ? -15.363 -17.003 -36.022 1.00 48.44 94 LYS A CA 1
ATOM 726 C C . LYS A 1 94 ? -14.905 -18.454 -35.931 1.00 48.44 94 LYS A C 1
ATOM 728 O O . LYS A 1 94 ? -14.313 -18.894 -34.954 1.00 48.44 94 LYS A O 1
ATOM 733 N N . GLU A 1 95 ? -15.372 -19.160 -36.937 1.00 48.78 95 GLU A N 1
ATOM 734 C CA . GLU A 1 95 ? -15.108 -20.524 -37.341 1.00 48.78 95 GLU A CA 1
ATOM 735 C C . GLU A 1 95 ? -13.757 -20.517 -38.057 1.00 48.78 95 GLU A C 1
ATOM 737 O O . GLU A 1 95 ? -13.558 -19.697 -38.951 1.00 48.78 95 GLU A O 1
ATOM 742 N N . GLU A 1 96 ? -12.835 -21.391 -37.666 1.00 52.69 96 GLU A N 1
ATOM 743 C CA . GLU A 1 96 ? -11.842 -21.908 -38.601 1.00 52.69 96 GLU A CA 1
ATOM 744 C C . GLU A 1 96 ? -11.527 -23.349 -38.207 1.00 52.69 96 GLU A C 1
ATOM 746 O O . GLU A 1 96 ? -11.176 -23.656 -37.066 1.00 52.69 96 GLU A O 1
ATOM 751 N N . ALA A 1 97 ? -11.797 -24.233 -39.158 1.00 45.94 97 ALA A N 1
ATOM 752 C CA . ALA A 1 97 ? -11.686 -25.671 -39.070 1.00 45.94 97 ALA A CA 1
ATOM 753 C C . ALA A 1 97 ? -10.371 -26.123 -39.712 1.00 45.94 97 ALA A C 1
ATOM 755 O O . ALA A 1 97 ? -10.034 -25.656 -40.796 1.00 45.94 97 ALA A O 1
ATOM 756 N N . ASN A 1 98 ? -9.688 -27.080 -39.085 1.00 47.00 98 ASN A N 1
ATOM 757 C CA . ASN A 1 98 ? -8.877 -28.105 -39.753 1.00 47.00 98 ASN A CA 1
ATOM 758 C C . ASN A 1 98 ? -8.627 -29.216 -38.710 1.00 47.00 98 ASN A C 1
ATOM 760 O O . ASN A 1 98 ? -8.042 -28.936 -37.667 1.00 47.00 98 ASN A O 1
ATOM 764 N N . SER A 1 99 ? -9.340 -30.351 -38.753 1.00 40.00 99 SER A N 1
ATOM 765 C CA . SER A 1 99 ? -8.953 -31.612 -39.432 1.00 40.00 99 SER A CA 1
ATOM 766 C C . SER A 1 99 ? -7.523 -32.058 -39.072 1.00 40.00 99 SER A C 1
ATOM 768 O O . SER A 1 99 ? -6.608 -31.251 -39.086 1.00 40.00 99 SER A O 1
ATOM 770 N N . GLN A 1 100 ? -7.199 -33.310 -38.755 1.00 45.78 100 GLN A N 1
ATOM 771 C CA . GLN A 1 100 ? -7.855 -34.595 -38.982 1.00 45.78 100 GLN A CA 1
ATOM 772 C C . GLN A 1 100 ? -7.035 -35.662 -38.221 1.00 45.78 100 GLN A C 1
ATOM 774 O O . GLN A 1 100 ? -5.828 -35.484 -38.089 1.00 45.78 100 GLN A O 1
ATOM 779 N N . GLU A 1 101 ? -7.680 -36.777 -37.848 1.00 38.66 101 GLU A N 1
ATOM 780 C CA . GLU A 1 101 ? -7.090 -38.126 -37.691 1.00 38.66 101 GLU A CA 1
ATOM 781 C C . GLU A 1 101 ? -6.021 -38.352 -36.581 1.00 38.66 101 GLU A C 1
ATOM 783 O O . GLU A 1 101 ? -5.114 -37.571 -36.368 1.00 38.66 101 GLU A O 1
ATOM 788 N N . ASN A 1 102 ? -6.009 -39.440 -35.809 1.00 41.78 102 ASN A N 1
ATOM 789 C CA . ASN A 1 102 ? -6.236 -40.811 -36.233 1.00 41.78 102 ASN A CA 1
ATOM 790 C C . ASN A 1 102 ? -6.550 -41.750 -35.048 1.00 41.78 102 ASN A C 1
ATOM 792 O O . ASN A 1 102 ? -6.312 -41.453 -33.879 1.00 41.78 102 ASN A O 1
ATOM 796 N N . HIS A 1 103 ? -7.096 -42.898 -35.425 1.00 45.50 103 HIS A N 1
ATOM 797 C CA . HIS A 1 103 ? -7.580 -44.029 -34.645 1.00 45.50 103 HIS A CA 1
ATOM 798 C C . HIS A 1 103 ? -6.590 -44.627 -33.629 1.00 45.50 103 HIS A C 1
ATOM 800 O O . HIS A 1 103 ? -5.385 -44.655 -33.856 1.00 45.50 103 HIS A O 1
ATOM 806 N N . GLY A 1 104 ? -7.122 -45.264 -32.574 1.00 41.19 104 GLY A N 1
ATOM 807 C CA . GLY A 1 104 ? -6.307 -46.116 -31.701 1.00 41.19 104 GLY A CA 1
ATOM 808 C C . GLY A 1 104 ? -7.033 -46.833 -30.562 1.00 41.19 104 GLY A C 1
ATOM 809 O O . GLY A 1 104 ? -6.686 -46.658 -29.402 1.00 41.19 104 GLY A O 1
ATOM 810 N N . HIS A 1 105 ? -8.029 -47.664 -30.877 1.00 46.25 105 HIS A N 1
ATOM 811 C CA . HIS A 1 105 ? -8.531 -48.717 -29.982 1.00 46.25 105 HIS A CA 1
ATOM 812 C C . HIS A 1 105 ? -7.407 -49.714 -29.620 1.00 46.25 105 HIS A C 1
ATOM 814 O O . HIS A 1 105 ? -6.812 -50.270 -30.540 1.00 46.25 105 HIS A O 1
ATOM 820 N N . ARG A 1 106 ? -7.207 -50.036 -28.329 1.00 45.12 106 ARG A N 1
ATOM 821 C CA . ARG A 1 106 ? -7.142 -51.410 -27.750 1.00 45.12 106 ARG A CA 1
ATOM 822 C C . ARG A 1 106 ? -6.380 -51.472 -26.409 1.00 45.12 106 ARG A C 1
ATOM 824 O O . ARG A 1 106 ? -5.219 -51.109 -26.325 1.00 45.12 106 ARG A O 1
ATOM 831 N N . PHE A 1 107 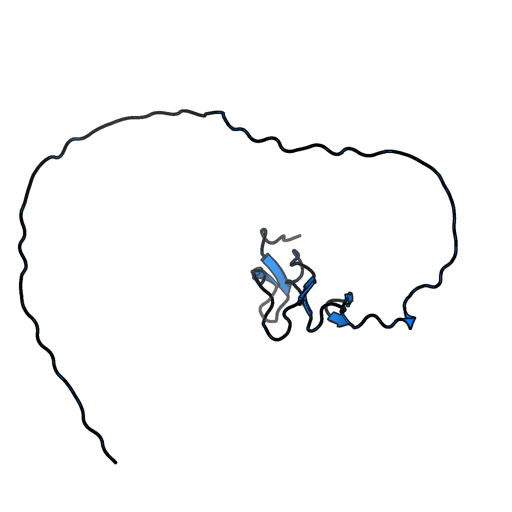? -7.079 -52.032 -25.415 1.00 47.06 107 PHE A N 1
ATOM 832 C CA . PHE A 1 107 ? -6.656 -52.946 -24.338 1.00 47.06 107 PHE A CA 1
ATOM 833 C C . PHE A 1 107 ? -5.196 -52.949 -23.844 1.00 47.06 107 PHE A C 1
ATOM 835 O O . PHE A 1 107 ? -4.294 -53.355 -24.570 1.00 47.06 107 PHE A O 1
ATOM 842 N N . SER A 1 108 ? -5.021 -52.809 -22.525 1.00 46.53 108 SER A N 1
ATOM 843 C CA . SER A 1 108 ? -4.483 -53.910 -21.703 1.00 46.53 108 SER A CA 1
ATOM 844 C C . SER A 1 108 ? -4.714 -53.690 -20.211 1.00 46.53 108 SER A C 1
ATOM 846 O O . SER A 1 108 ? -4.524 -52.601 -19.678 1.00 46.53 108 SER A O 1
ATOM 848 N N . ALA A 1 109 ? -5.148 -54.768 -19.564 1.00 50.66 109 ALA A N 1
ATOM 849 C CA . ALA A 1 109 ? -5.236 -54.924 -18.126 1.00 50.66 109 ALA A CA 1
ATOM 850 C C . ALA A 1 109 ? -3.843 -54.847 -17.485 1.00 50.66 109 ALA A C 1
ATOM 852 O O . ALA A 1 109 ? -2.880 -55.398 -18.014 1.00 50.66 109 ALA A O 1
ATOM 853 N N . GLY A 1 110 ? -3.760 -54.207 -16.322 1.00 42.28 110 GLY A N 1
ATOM 854 C CA . GLY A 1 110 ? -2.550 -54.139 -15.513 1.00 42.28 110 GLY A CA 1
ATOM 855 C C . GLY A 1 110 ? -2.918 -54.068 -14.041 1.00 42.28 110 GLY A C 1
ATOM 856 O O . GLY A 1 110 ? -3.035 -52.987 -13.473 1.00 42.28 110 GLY A O 1
ATOM 857 N N . SER A 1 111 ? -3.143 -55.233 -13.441 1.00 53.69 111 SER A N 1
ATOM 858 C CA . SER A 1 111 ? -3.208 -55.415 -11.995 1.00 53.69 111 SER A CA 1
ATOM 859 C C . SER A 1 111 ? -1.856 -55.071 -11.374 1.00 53.69 111 SER A C 1
ATOM 861 O O . SER A 1 111 ? -0.849 -55.668 -11.746 1.00 53.69 111 SER A O 1
ATOM 863 N N . ILE A 1 112 ? -1.835 -54.189 -10.376 1.00 55.53 112 ILE A N 1
ATOM 864 C CA . ILE A 1 112 ? -0.745 -54.152 -9.399 1.00 55.53 112 ILE A CA 1
ATOM 865 C C . ILE A 1 112 ? -1.375 -54.043 -8.014 1.00 55.53 112 ILE A C 1
ATOM 867 O O . ILE A 1 112 ? -1.910 -53.011 -7.619 1.00 55.53 112 ILE A O 1
ATOM 871 N N . SER A 1 113 ? -1.360 -55.171 -7.316 1.00 49.50 113 SER A N 1
ATOM 872 C CA . SER A 1 113 ? -1.696 -55.326 -5.908 1.00 49.50 113 SER A CA 1
ATOM 873 C C . SER A 1 113 ? -0.397 -55.693 -5.205 1.00 49.50 113 SER A C 1
ATOM 875 O O . SER A 1 113 ? 0.207 -56.666 -5.636 1.00 49.50 113 SER A O 1
ATOM 877 N N . LEU A 1 114 ? 0.031 -54.925 -4.197 1.00 50.62 114 LEU A N 1
ATOM 878 C CA . LEU A 1 114 ? 1.027 -55.259 -3.157 1.00 50.62 114 LEU A CA 1
ATOM 879 C C . LEU A 1 114 ? 0.915 -54.146 -2.081 1.00 50.62 114 LEU A C 1
ATOM 881 O O . LEU A 1 114 ? 1.279 -53.003 -2.329 1.00 50.62 114 LEU A O 1
ATOM 885 N N . MET A 1 115 ? 0.095 -54.329 -1.040 1.00 47.22 115 MET A N 1
ATOM 886 C CA . MET A 1 115 ? 0.47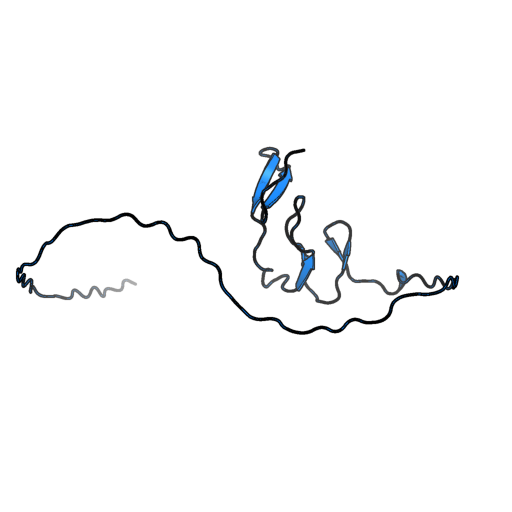6 -54.784 0.316 1.00 47.22 115 MET A CA 1
ATOM 887 C C . MET A 1 115 ? 1.422 -53.844 1.118 1.00 47.22 115 MET A C 1
ATOM 889 O O . MET A 1 115 ? 2.636 -53.932 1.008 1.00 47.22 115 MET A O 1
ATOM 893 N N . VAL A 1 116 ? 0.814 -52.940 1.914 1.00 46.78 116 VAL A N 1
ATOM 894 C CA . VAL A 1 116 ? 0.942 -52.660 3.387 1.00 46.78 116 VAL A CA 1
ATOM 895 C C . VAL A 1 116 ? 2.122 -53.377 4.113 1.00 46.78 116 VAL A C 1
ATOM 897 O O . VAL A 1 116 ? 2.254 -54.578 3.879 1.00 46.78 116 VAL A O 1
ATOM 900 N N . PRO A 1 117 ? 2.919 -52.760 5.045 1.00 53.59 117 PRO A N 1
ATOM 901 C CA . PRO A 1 117 ? 2.398 -52.316 6.353 1.00 53.59 117 PRO A CA 1
ATOM 902 C C . PRO A 1 117 ? 3.044 -51.142 7.129 1.00 53.59 117 PRO A C 1
ATOM 904 O O . PRO A 1 117 ? 4.121 -50.636 6.835 1.00 53.59 117 PRO A O 1
ATOM 907 N N . LEU A 1 118 ? 2.285 -50.767 8.173 1.00 52.19 118 LEU A N 1
ATOM 908 C CA . LEU A 1 118 ? 2.579 -49.913 9.325 1.00 52.19 118 LEU A CA 1
ATOM 909 C C . LEU A 1 118 ? 3.986 -50.102 9.921 1.00 52.19 118 LEU A C 1
ATOM 911 O O . LEU A 1 118 ? 4.399 -51.228 10.188 1.00 52.19 118 LEU A O 1
ATOM 915 N N . ALA A 1 119 ? 4.590 -48.995 10.359 1.00 53.28 119 ALA A N 1
ATOM 916 C CA . ALA A 1 119 ? 5.454 -48.992 11.536 1.00 53.28 119 ALA A CA 1
ATOM 917 C C . ALA A 1 119 ? 5.189 -47.741 12.389 1.00 53.28 119 ALA A C 1
ATOM 919 O O . ALA A 1 119 ? 5.517 -46.615 12.019 1.00 53.28 119 ALA A O 1
ATOM 920 N N . LEU A 1 120 ? 4.557 -47.981 13.538 1.00 52.59 120 LEU A N 1
ATOM 921 C CA . LEU A 1 120 ? 4.576 -47.132 14.724 1.00 52.59 120 LEU A CA 1
ATOM 922 C C . LEU A 1 120 ? 6.024 -46.871 15.158 1.00 52.59 120 LEU A C 1
ATOM 924 O O . LEU A 1 120 ? 6.769 -47.827 15.356 1.00 52.59 120 LEU A O 1
ATOM 928 N N . ILE A 1 121 ? 6.379 -45.617 15.439 1.00 60.47 121 ILE A N 1
ATOM 929 C CA . ILE A 1 121 ? 7.464 -45.308 16.380 1.00 60.47 121 ILE A CA 1
ATOM 930 C C . ILE A 1 121 ? 6.930 -44.301 17.399 1.00 60.47 121 ILE A C 1
ATOM 932 O O . ILE A 1 121 ? 6.901 -43.093 17.185 1.00 60.47 121 ILE A O 1
ATOM 936 N N . VAL A 1 122 ? 6.472 -44.852 18.520 1.00 54.34 122 VAL A N 1
ATOM 937 C CA . VAL A 1 122 ? 6.448 -44.193 19.827 1.00 54.34 122 VAL A CA 1
ATOM 938 C C . VAL A 1 122 ? 7.840 -44.388 20.416 1.00 54.34 122 VAL A C 1
ATOM 940 O O . VAL A 1 122 ? 8.236 -45.541 20.506 1.00 54.34 122 VAL A O 1
ATOM 943 N N . MET A 1 123 ? 8.531 -43.332 20.863 1.00 51.88 123 MET A N 1
ATOM 944 C CA . MET A 1 123 ? 9.313 -43.346 22.115 1.00 51.88 123 MET A CA 1
ATOM 945 C C . MET A 1 123 ? 9.545 -41.920 22.637 1.00 51.88 123 MET A C 1
ATOM 947 O O . MET A 1 123 ? 10.066 -41.052 21.942 1.00 51.88 123 MET A O 1
ATOM 951 N N . ARG A 1 124 ? 9.130 -41.721 23.893 1.00 55.72 124 ARG A N 1
ATOM 952 C CA . ARG A 1 124 ? 9.491 -40.622 24.800 1.00 55.72 124 ARG A CA 1
ATOM 953 C C . ARG A 1 124 ? 10.957 -40.760 25.220 1.00 55.72 124 ARG A C 1
ATOM 955 O O . ARG A 1 124 ? 11.374 -41.889 25.432 1.00 55.72 124 ARG A O 1
ATOM 962 N N . PHE A 1 125 ? 11.628 -39.650 25.510 1.00 50.44 125 PHE A N 1
ATOM 963 C CA . PHE A 1 125 ? 12.625 -39.501 26.588 1.00 50.44 125 PHE A CA 1
ATOM 964 C C . PHE A 1 125 ? 12.543 -38.022 27.016 1.00 50.44 125 PHE A C 1
ATOM 966 O O . PHE A 1 125 ? 12.673 -37.150 26.162 1.00 50.44 125 PHE A O 1
ATOM 973 N N . SER A 1 126 ? 11.868 -37.751 28.139 1.00 65.38 126 SER A N 1
ATOM 974 C CA . SER A 1 126 ? 12.437 -37.449 29.471 1.00 65.38 126 SER A CA 1
ATOM 975 C C . SER A 1 126 ? 12.984 -36.032 29.560 1.00 65.38 126 SER A C 1
ATOM 977 O O . SER A 1 126 ? 14.033 -35.774 28.940 1.00 65.38 126 SER A O 1
#

InterPro d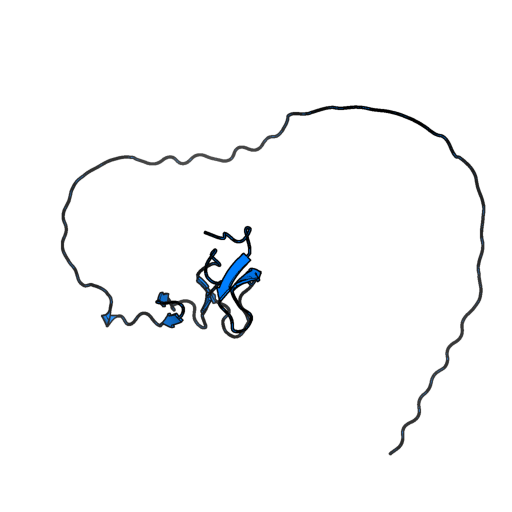omains:
  IPR001368 TNFR/NGFR cysteine-rich region [PS00652] (4-45)
  IPR001368 TNFR/NGFR cysteine-rich region [PS50050] (3-45)